Protein AF-X1TEK5-F1 (afdb_monomer_lite)

Foldseek 3Di:
DAFDDDALQWTWDQDPVVCWIFTAHPVGDTQDIGNDPVVVNVVSVVVNVCPPDPFFWKWWDDPLDIFTWTFGDADPVQCWTWTDGPVDDPPPIDIGNPVPTDMGGPGPVNVVVVVVSVVVVVVVVVVVVVVVVVVVVVVPDPDCVVVVHDDDD

Structure (mmCIF, N/CA/C/O backbone):
data_AF-X1TEK5-F1
#
_entry.id   AF-X1TEK5-F1
#
loop_
_atom_site.group_PDB
_atom_site.id
_atom_site.type_symbol
_atom_site.label_atom_id
_atom_site.label_alt_id
_atom_site.label_comp_id
_atom_site.label_asym_id
_atom_site.label_entity_id
_atom_site.label_seq_id
_atom_site.pdbx_PDB_ins_code
_atom_site.Cartn_x
_atom_site.Cartn_y
_atom_site.Cartn_z
_atom_site.occupancy
_atom_site.B_iso_or_equiv
_atom_site.auth_seq_id
_atom_site.auth_comp_id
_atom_site.auth_asym_id
_atom_site.auth_atom_id
_atom_site.pdbx_PDB_model_num
ATOM 1 N N . MET A 1 1 ? 23.600 -0.943 2.834 1.00 82.69 1 MET A N 1
ATOM 2 C CA . MET A 1 1 ? 23.042 -1.660 1.672 1.00 82.69 1 MET A CA 1
ATOM 3 C C . MET A 1 1 ? 24.157 -1.816 0.662 1.00 82.69 1 MET A C 1
ATOM 5 O O . MET A 1 1 ? 24.941 -0.884 0.519 1.00 82.69 1 MET A O 1
ATOM 9 N N . ILE A 1 2 ? 24.267 -2.983 0.036 1.00 89.50 2 ILE A N 1
ATOM 10 C CA . ILE A 1 2 ? 25.326 -3.291 -0.933 1.00 89.50 2 ILE A CA 1
ATOM 11 C C . ILE A 1 2 ? 24.677 -3.434 -2.305 1.00 89.50 2 ILE A C 1
ATOM 13 O O . ILE A 1 2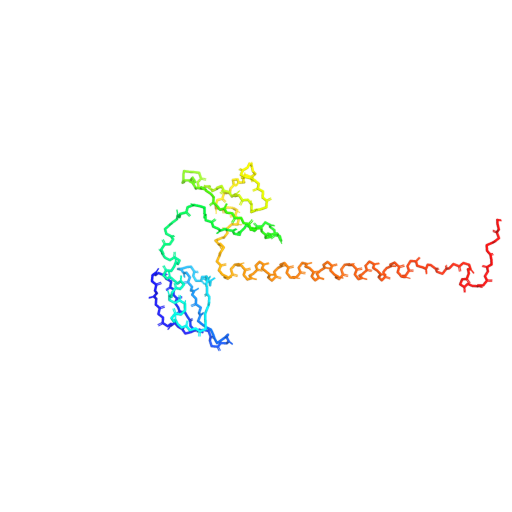 ? 23.753 -4.227 -2.452 1.00 89.50 2 ILE A O 1
ATOM 17 N N . GLN A 1 3 ? 25.142 -2.683 -3.302 1.00 91.75 3 GLN A N 1
ATOM 18 C CA . GLN A 1 3 ? 24.660 -2.848 -4.671 1.00 91.75 3 GLN A CA 1
ATOM 19 C C . GLN A 1 3 ? 25.221 -4.136 -5.272 1.00 91.75 3 GLN A C 1
ATOM 21 O O . GLN A 1 3 ? 26.431 -4.345 -5.296 1.00 91.75 3 GLN A O 1
ATOM 26 N N . VAL A 1 4 ? 24.321 -4.991 -5.752 1.00 89.81 4 VAL A N 1
ATOM 27 C CA . VAL A 1 4 ? 24.643 -6.312 -6.306 1.00 89.81 4 VAL A CA 1
ATOM 28 C C . VAL A 1 4 ? 24.668 -6.263 -7.832 1.00 89.81 4 VAL A C 1
ATOM 30 O O . VAL A 1 4 ? 25.519 -6.888 -8.458 1.00 89.81 4 VAL A O 1
ATOM 33 N N . GLY A 1 5 ? 23.770 -5.490 -8.445 1.00 90.19 5 GLY A N 1
ATOM 34 C CA . GLY A 1 5 ? 23.703 -5.372 -9.898 1.00 90.19 5 GLY A CA 1
ATOM 35 C C . GLY A 1 5 ? 22.584 -4.458 -10.380 1.00 90.19 5 GLY A C 1
ATOM 36 O O . GLY A 1 5 ? 21.877 -3.840 -9.585 1.00 90.19 5 GLY A O 1
ATOM 37 N N . ILE A 1 6 ? 22.439 -4.369 -11.701 1.00 88.12 6 ILE A N 1
ATOM 38 C CA . ILE A 1 6 ? 21.358 -3.640 -12.372 1.00 88.12 6 ILE A CA 1
ATOM 39 C C . ILE A 1 6 ? 20.730 -4.580 -13.395 1.00 88.12 6 ILE A C 1
ATOM 41 O O . ILE A 1 6 ? 21.433 -5.136 -14.240 1.00 88.12 6 ILE A O 1
ATOM 45 N N . VAL A 1 7 ? 19.408 -4.731 -13.350 1.00 85.44 7 VAL A N 1
ATOM 46 C CA . VAL A 1 7 ? 18.653 -5.581 -14.276 1.00 85.44 7 VAL A CA 1
ATOM 47 C C . VAL A 1 7 ? 17.466 -4.803 -14.818 1.00 85.44 7 VAL A C 1
ATOM 49 O O . VAL A 1 7 ? 16.603 -4.353 -14.072 1.00 85.44 7 VAL A O 1
ATOM 52 N N . LYS A 1 8 ? 17.421 -4.641 -16.147 1.00 81.50 8 LYS A N 1
ATOM 53 C CA . LYS A 1 8 ? 16.304 -4.004 -16.872 1.00 81.50 8 LYS A CA 1
ATOM 54 C C . LYS A 1 8 ? 15.919 -2.605 -16.352 1.00 81.50 8 LYS A C 1
ATOM 56 O O . LYS A 1 8 ? 14.753 -2.238 -16.399 1.00 81.50 8 LYS A O 1
ATOM 61 N N . GLY A 1 9 ? 16.901 -1.827 -15.896 1.00 80.12 9 GLY A N 1
ATOM 62 C CA . GLY A 1 9 ? 16.690 -0.472 -15.372 1.00 80.12 9 GLY A CA 1
ATOM 63 C C . GLY A 1 9 ? 16.361 -0.402 -13.879 1.00 80.12 9 GLY A C 1
ATOM 64 O O . GLY A 1 9 ? 16.259 0.700 -13.356 1.00 80.12 9 GLY A O 1
ATOM 65 N N . TYR A 1 10 ? 16.256 -1.546 -13.196 1.00 86.75 10 TYR A N 1
ATOM 66 C CA . TYR A 1 10 ? 16.121 -1.622 -11.743 1.00 86.75 10 TYR A CA 1
ATOM 67 C C . TYR A 1 10 ? 17.463 -1.939 -11.082 1.00 86.75 10 TYR A C 1
ATOM 69 O O . TYR A 1 10 ? 18.247 -2.742 -11.602 1.00 86.75 10 TYR A O 1
ATOM 77 N N . THR A 1 11 ? 17.709 -1.348 -9.916 1.00 91.50 11 THR A N 1
ATOM 78 C CA . THR A 1 11 ? 18.906 -1.600 -9.108 1.00 91.50 11 THR A CA 1
ATOM 79 C C . THR A 1 11 ? 18.618 -2.701 -8.096 1.00 91.50 11 THR A C 1
ATOM 81 O O . THR A 1 11 ? 17.628 -2.643 -7.374 1.00 91.50 11 THR A O 1
ATOM 84 N N . ILE A 1 12 ? 19.480 -3.716 -8.027 1.00 91.88 12 ILE A N 1
ATOM 85 C CA . ILE A 1 12 ? 19.386 -4.779 -7.023 1.00 91.88 12 ILE A CA 1
ATOM 86 C C . ILE A 1 12 ? 20.350 -4.458 -5.892 1.00 91.88 12 ILE A C 1
ATOM 88 O O . ILE A 1 12 ? 21.565 -4.367 -6.097 1.00 91.88 12 ILE A O 1
ATOM 92 N N . LEU A 1 13 ? 19.806 -4.331 -4.690 1.00 93.56 13 LEU A N 1
ATOM 93 C CA . LEU A 1 13 ? 20.551 -4.118 -3.461 1.00 93.56 13 LEU A CA 1
ATOM 94 C C . LEU A 1 13 ? 20.418 -5.334 -2.548 1.00 93.56 13 LEU A C 1
ATOM 96 O O . LEU A 1 13 ? 19.388 -5.995 -2.517 1.00 93.56 13 LEU A O 1
ATOM 100 N N . TYR A 1 14 ? 21.442 -5.607 -1.753 1.00 93.12 14 TYR A N 1
ATOM 101 C CA . TYR A 1 14 ? 21.355 -6.504 -0.612 1.00 93.12 14 TYR A CA 1
ATOM 102 C C . TYR A 1 14 ? 21.292 -5.677 0.675 1.00 93.12 14 TYR A C 1
ATOM 104 O O . TYR A 1 14 ? 22.179 -4.859 0.963 1.00 93.12 14 TYR A O 1
ATOM 112 N N . ASP A 1 15 ? 20.224 -5.872 1.448 1.00 91.50 15 ASP A N 1
ATOM 113 C CA . ASP A 1 15 ? 20.066 -5.283 2.772 1.00 91.50 15 ASP A CA 1
ATOM 114 C C . ASP A 1 15 ? 20.533 -6.278 3.837 1.00 91.50 15 ASP A C 1
ATOM 116 O O . ASP A 1 15 ? 19.838 -7.234 4.181 1.00 91.50 15 ASP A O 1
ATOM 120 N N . GLU A 1 16 ? 21.715 -6.023 4.398 1.00 89.62 16 GLU A N 1
ATOM 121 C CA . GLU A 1 16 ? 22.319 -6.849 5.445 1.00 89.62 16 GLU A CA 1
ATOM 122 C C . GLU A 1 16 ? 21.492 -6.895 6.738 1.00 89.62 16 GLU A C 1
ATOM 124 O O . GLU A 1 16 ? 21.539 -7.893 7.458 1.00 89.62 16 GLU A O 1
ATOM 129 N N . LYS A 1 17 ? 20.720 -5.841 7.042 1.00 89.94 17 LYS A N 1
ATOM 130 C CA . LYS A 1 17 ? 19.891 -5.788 8.255 1.00 89.94 17 LYS A CA 1
ATOM 131 C C . LYS A 1 17 ? 18.663 -6.672 8.103 1.00 89.94 17 LYS A C 1
ATOM 133 O O . LYS A 1 17 ? 18.319 -7.409 9.025 1.00 89.94 17 LYS A O 1
ATOM 138 N N . ARG A 1 18 ? 18.009 -6.597 6.941 1.00 86.12 18 ARG A N 1
ATOM 139 C CA . ARG A 1 18 ? 16.820 -7.399 6.620 1.00 86.12 18 ARG A CA 1
ATOM 140 C C . ARG A 1 18 ? 17.164 -8.809 6.133 1.00 86.12 18 ARG A C 1
ATOM 142 O O . ARG A 1 18 ? 16.290 -9.666 6.163 1.00 86.12 18 ARG A O 1
ATOM 149 N N . LYS A 1 19 ? 18.419 -9.054 5.730 1.00 89.81 19 LYS A N 1
ATOM 150 C CA . LYS A 1 19 ? 18.903 -10.292 5.090 1.00 89.81 19 LYS A CA 1
ATOM 151 C C . LYS A 1 19 ? 18.094 -10.657 3.842 1.00 89.81 19 LYS A C 1
ATOM 153 O O . LYS A 1 19 ? 17.730 -11.813 3.644 1.00 89.81 19 LYS A O 1
ATOM 158 N N . LEU A 1 20 ? 17.783 -9.654 3.026 1.00 92.81 20 LEU A N 1
ATOM 159 C CA . LEU A 1 20 ? 16.973 -9.789 1.816 1.00 92.81 20 LEU A CA 1
ATOM 160 C C . LEU A 1 20 ? 17.587 -8.971 0.679 1.00 92.81 20 LEU A C 1
ATOM 162 O O . LEU A 1 20 ? 18.271 -7.971 0.906 1.00 92.81 20 LEU A O 1
ATOM 166 N N . PHE A 1 21 ? 17.296 -9.391 -0.546 1.00 93.06 21 PHE A N 1
ATOM 167 C CA . PHE A 1 21 ? 17.550 -8.611 -1.747 1.00 93.06 21 PHE A CA 1
ATOM 168 C C . PHE A 1 21 ? 16.372 -7.664 -1.988 1.00 93.06 21 PHE A C 1
ATOM 170 O O . PHE A 1 21 ? 15.213 -8.060 -1.860 1.00 93.06 21 PHE A O 1
ATOM 177 N N . ILE A 1 22 ? 16.675 -6.420 -2.331 1.00 92.31 22 ILE A N 1
ATOM 178 C CA . ILE A 1 22 ? 15.738 -5.333 -2.599 1.00 92.31 22 ILE A CA 1
ATOM 179 C C . ILE A 1 22 ? 15.903 -4.921 -4.059 1.00 92.31 22 ILE A C 1
ATOM 181 O O . ILE A 1 22 ? 17.020 -4.851 -4.570 1.00 92.31 22 ILE A O 1
ATOM 185 N N . LEU A 1 23 ? 14.783 -4.664 -4.722 1.00 91.38 23 LEU A N 1
ATOM 186 C CA . LEU A 1 23 ? 14.722 -4.089 -6.053 1.00 91.38 23 LEU A CA 1
ATOM 187 C C . LEU A 1 23 ? 14.300 -2.628 -5.935 1.00 91.38 23 LEU A C 1
ATOM 189 O O . LEU A 1 23 ? 13.211 -2.357 -5.427 1.00 91.38 23 LEU A O 1
ATOM 193 N N . GLU A 1 24 ? 15.134 -1.721 -6.426 1.00 91.25 24 GLU A N 1
ATOM 194 C CA . GLU A 1 24 ? 14.842 -0.292 -6.504 1.00 91.25 24 GLU A CA 1
ATOM 195 C C . GLU A 1 24 ? 14.589 0.144 -7.947 1.00 91.25 24 GLU A C 1
ATOM 197 O O . GLU A 1 24 ? 15.238 -0.339 -8.881 1.00 91.25 24 GLU A O 1
ATOM 202 N N . ASP A 1 25 ? 13.634 1.052 -8.130 1.00 86.12 25 ASP A N 1
ATOM 203 C CA . ASP A 1 25 ? 13.438 1.759 -9.395 1.00 86.12 25 ASP A CA 1
ATOM 204 C C . ASP A 1 25 ? 14.505 2.853 -9.619 1.00 86.12 25 ASP A C 1
ATOM 206 O O . ASP A 1 25 ? 15.435 3.030 -8.830 1.00 86.12 25 ASP A O 1
ATOM 210 N N . ALA A 1 26 ? 14.392 3.583 -10.731 1.00 82.50 26 ALA A N 1
ATOM 211 C CA . ALA A 1 26 ? 15.323 4.661 -11.070 1.00 82.50 26 ALA A CA 1
ATOM 212 C C . ALA A 1 26 ? 15.264 5.856 -10.098 1.00 82.50 26 ALA A C 1
ATOM 214 O O . ALA A 1 26 ? 16.212 6.640 -10.047 1.00 82.50 26 ALA A O 1
ATOM 215 N N . ASP A 1 27 ? 14.177 5.980 -9.335 1.00 82.12 27 ASP A N 1
ATOM 216 C CA . ASP A 1 27 ? 13.954 7.041 -8.354 1.00 82.12 27 ASP A CA 1
ATOM 217 C C . ASP A 1 27 ? 14.413 6.623 -6.940 1.00 82.12 27 ASP A C 1
ATOM 219 O O . ASP A 1 27 ? 14.327 7.415 -6.000 1.00 82.12 27 ASP A O 1
ATOM 223 N N . GLY A 1 28 ? 14.935 5.398 -6.783 1.00 83.88 28 GLY A N 1
ATOM 224 C CA . GLY A 1 28 ? 15.423 4.854 -5.515 1.00 83.88 28 GLY A CA 1
ATOM 225 C C . GLY A 1 28 ? 14.322 4.300 -4.606 1.00 83.88 28 GLY A C 1
ATOM 226 O O . GLY A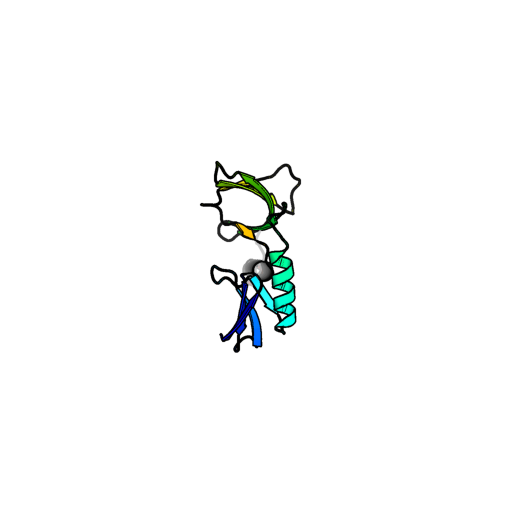 1 28 ? 14.537 4.167 -3.402 1.00 83.88 28 GLY A O 1
ATOM 227 N N . ASN A 1 29 ? 13.135 3.992 -5.139 1.00 84.81 29 ASN A N 1
ATOM 228 C CA . ASN A 1 29 ? 12.049 3.404 -4.354 1.00 84.81 29 ASN A CA 1
ATOM 229 C C . ASN A 1 29 ? 12.099 1.874 -4.397 1.00 84.81 29 ASN A C 1
ATOM 231 O O . ASN A 1 29 ? 12.190 1.280 -5.472 1.00 84.81 29 ASN A O 1
ATOM 235 N N . GLU A 1 30 ? 11.940 1.223 -3.239 1.00 87.81 30 GLU A N 1
ATOM 236 C CA . GLU A 1 30 ? 11.753 -0.231 -3.162 1.00 87.81 30 GLU A CA 1
ATOM 237 C C . GLU A 1 30 ? 10.445 -0.629 -3.868 1.00 87.81 30 GLU A C 1
ATOM 239 O O . GLU A 1 30 ? 9.347 -0.283 -3.430 1.00 87.81 30 GLU A O 1
ATOM 244 N N . VAL A 1 31 ? 10.556 -1.407 -4.946 1.00 87.00 31 VAL A N 1
ATOM 245 C CA . VAL A 1 31 ? 9.405 -1.945 -5.689 1.00 87.00 31 VAL A CA 1
ATOM 246 C C . VAL A 1 31 ? 9.122 -3.403 -5.329 1.00 87.00 31 VAL A C 1
ATOM 248 O O . VAL A 1 31 ? 7.968 -3.841 -5.323 1.00 87.00 31 VAL A O 1
ATOM 251 N N . ALA A 1 32 ? 10.160 -4.169 -4.996 1.00 88.38 32 ALA A N 1
ATOM 252 C CA . ALA A 1 32 ? 10.046 -5.574 -4.627 1.00 88.38 32 ALA A CA 1
ATOM 253 C C . ALA A 1 32 ? 11.222 -6.022 -3.753 1.00 88.38 32 ALA A C 1
ATOM 255 O O . ALA A 1 32 ? 12.277 -5.397 -3.737 1.00 88.38 32 ALA A O 1
ATOM 256 N N . SER A 1 33 ? 11.065 -7.156 -3.071 1.00 91.75 33 SER A N 1
ATOM 257 C CA . SER A 1 33 ? 12.156 -7.800 -2.331 1.00 91.75 33 SER A CA 1
ATOM 258 C C . SER A 1 33 ? 12.061 -9.326 -2.380 1.00 91.75 33 SER A C 1
ATOM 260 O O . SER A 1 33 ? 10.999 -9.882 -2.664 1.00 91.75 33 SER A O 1
ATOM 262 N N . GLY A 1 34 ? 13.173 -10.024 -2.153 1.00 91.00 34 GLY A N 1
ATOM 263 C CA . GLY A 1 34 ? 13.270 -11.485 -2.243 1.00 91.00 34 GLY A CA 1
ATOM 264 C C . GLY A 1 34 ? 14.393 -12.056 -1.382 1.00 91.00 34 GLY A C 1
ATOM 265 O O . GLY A 1 34 ? 15.266 -11.325 -0.913 1.00 91.00 34 GLY A O 1
ATOM 266 N N . ALA A 1 35 ? 14.363 -13.368 -1.153 1.00 90.75 35 ALA A N 1
ATOM 267 C CA . ALA A 1 35 ? 15.373 -14.050 -0.345 1.00 90.75 35 ALA A CA 1
ATOM 268 C C . ALA A 1 35 ? 16.671 -14.286 -1.129 1.00 90.75 35 ALA A C 1
ATOM 270 O O . ALA A 1 35 ? 17.748 -14.379 -0.542 1.00 90.75 35 ALA A O 1
ATOM 271 N N . THR A 1 36 ? 16.575 -14.359 -2.458 1.00 90.88 36 THR A N 1
ATOM 272 C CA . THR A 1 36 ? 17.711 -14.608 -3.350 1.00 90.88 36 THR A CA 1
ATOM 273 C C . THR A 1 36 ? 17.791 -13.574 -4.469 1.00 90.88 36 THR A C 1
ATOM 275 O O . THR A 1 36 ? 16.786 -12.978 -4.860 1.00 90.88 36 THR A O 1
ATOM 278 N N . GLN A 1 37 ? 18.992 -13.390 -5.024 1.00 90.06 37 GLN A N 1
ATOM 279 C CA . GLN A 1 37 ? 19.206 -12.532 -6.190 1.00 90.06 37 GLN A CA 1
ATOM 280 C C . GLN A 1 37 ? 18.331 -12.975 -7.375 1.00 90.06 37 GLN A C 1
ATOM 282 O O . GLN A 1 37 ? 17.616 -12.155 -7.940 1.00 90.06 37 GLN A O 1
ATOM 287 N N . ASN A 1 38 ? 18.301 -14.277 -7.684 1.00 91.75 38 ASN A N 1
ATOM 288 C CA . ASN A 1 38 ? 17.536 -14.829 -8.811 1.00 91.75 38 ASN A CA 1
ATOM 289 C C . ASN A 1 38 ? 16.029 -14.533 -8.718 1.00 91.75 38 ASN A C 1
ATOM 291 O O . ASN A 1 38 ? 15.383 -14.253 -9.727 1.00 91.75 38 ASN A O 1
ATOM 295 N N . GLU A 1 39 ? 15.451 -14.585 -7.513 1.00 89.06 39 GLU A N 1
ATOM 296 C CA . GLU A 1 39 ? 14.045 -14.219 -7.299 1.00 89.06 39 GLU A CA 1
ATOM 297 C C . GLU A 1 39 ? 13.783 -12.757 -7.659 1.00 89.06 39 GLU A C 1
ATOM 299 O O . GLU A 1 39 ? 12.777 -12.441 -8.297 1.00 89.06 39 GLU A O 1
ATOM 304 N N . VAL A 1 40 ? 14.685 -11.868 -7.250 1.00 90.19 40 VAL A N 1
ATOM 305 C CA . VAL A 1 40 ? 14.565 -10.431 -7.489 1.00 90.19 40 VAL A CA 1
ATOM 306 C C . VAL A 1 40 ? 14.795 -10.088 -8.964 1.00 90.19 40 VAL A C 1
ATOM 308 O O . VAL A 1 40 ? 14.049 -9.286 -9.526 1.00 90.19 40 VAL A O 1
ATOM 311 N N . GLU A 1 41 ? 15.731 -10.762 -9.630 1.00 88.81 41 GLU A N 1
ATOM 312 C CA . GLU A 1 41 ? 15.942 -10.643 -11.077 1.00 88.81 41 GLU A CA 1
ATOM 313 C C . GLU A 1 41 ? 14.701 -11.071 -11.872 1.00 88.81 41 GLU A C 1
ATOM 315 O O . GLU A 1 41 ? 14.234 -10.336 -12.744 1.00 88.81 41 GLU A O 1
ATOM 320 N N . ALA A 1 42 ? 14.088 -12.206 -11.521 1.00 87.88 42 ALA A N 1
ATOM 321 C CA . ALA A 1 42 ? 12.855 -12.665 -12.159 1.00 87.88 42 ALA A CA 1
ATOM 322 C C . ALA A 1 42 ? 11.683 -11.684 -11.955 1.00 87.88 42 ALA A C 1
ATOM 324 O O . ALA A 1 42 ? 10.833 -11.533 -12.840 1.00 87.88 42 ALA A O 1
ATOM 325 N N . LYS A 1 43 ? 11.622 -10.997 -10.804 1.00 87.00 43 LYS A N 1
ATOM 326 C CA . LYS A 1 43 ? 10.643 -9.925 -10.552 1.00 87.00 43 LYS A CA 1
ATOM 327 C C . LYS A 1 43 ? 10.919 -8.699 -11.430 1.00 87.00 43 LYS A C 1
ATOM 329 O O . LYS A 1 43 ? 9.985 -8.201 -12.057 1.00 87.00 43 LYS A O 1
ATOM 334 N N . ALA A 1 44 ? 12.178 -8.278 -11.564 1.00 84.38 44 ALA A N 1
ATOM 335 C CA . ALA A 1 44 ? 12.580 -7.185 -12.456 1.00 84.38 44 ALA A CA 1
ATOM 336 C C . ALA A 1 44 ? 12.235 -7.476 -13.931 1.00 84.38 44 ALA A C 1
ATOM 338 O O . ALA A 1 44 ? 11.747 -6.608 -14.661 1.00 84.38 44 ALA A O 1
ATOM 339 N N . GLU A 1 45 ? 12.414 -8.721 -14.382 1.00 83.81 45 GLU A N 1
ATOM 340 C CA . GLU A 1 45 ? 12.021 -9.131 -15.733 1.00 83.81 45 GLU A CA 1
ATOM 341 C C . GLU A 1 45 ? 10.509 -9.072 -15.971 1.00 83.81 45 GLU A C 1
ATOM 343 O O . GLU A 1 45 ? 10.075 -8.727 -17.071 1.00 83.81 45 GLU A O 1
ATOM 348 N N . LYS A 1 46 ? 9.691 -9.412 -14.969 1.00 81.12 46 LYS A N 1
ATOM 349 C CA . LYS A 1 46 ? 8.227 -9.311 -15.076 1.00 81.12 46 LYS A CA 1
ATOM 350 C C . LYS A 1 46 ? 7.768 -7.857 -15.126 1.00 81.12 46 LYS A C 1
ATOM 352 O O . LYS A 1 46 ? 6.944 -7.532 -15.978 1.00 81.12 46 LYS A O 1
ATOM 357 N N . LEU A 1 47 ? 8.332 -7.006 -14.267 1.00 76.19 47 LEU A N 1
ATOM 358 C CA . LEU A 1 47 ? 8.023 -5.575 -14.217 1.00 76.19 47 LEU A CA 1
ATOM 359 C C . LEU A 1 47 ? 8.414 -4.875 -15.525 1.00 76.19 47 LEU A C 1
ATOM 361 O O . LEU A 1 47 ? 7.593 -4.210 -16.145 1.00 76.19 47 LEU A O 1
ATOM 365 N N . SER A 1 48 ? 9.623 -5.124 -16.037 1.00 69.06 48 SER A N 1
ATOM 366 C CA . SER A 1 48 ? 10.084 -4.519 -17.299 1.00 69.06 48 SER A CA 1
ATOM 367 C C . SER A 1 48 ? 9.304 -4.960 -18.547 1.00 69.06 48 SER A C 1
ATOM 369 O O . SER A 1 48 ? 9.292 -4.241 -19.545 1.00 69.06 48 SER A O 1
ATOM 371 N N . LYS A 1 49 ? 8.644 -6.128 -18.521 1.00 57.25 49 LYS A N 1
ATOM 372 C CA . LYS A 1 49 ? 7.776 -6.601 -19.617 1.00 57.25 49 LYS A CA 1
ATOM 373 C C . LYS A 1 49 ? 6.390 -5.945 -19.613 1.00 57.25 49 LYS A C 1
ATOM 375 O O . LYS A 1 49 ? 5.708 -6.000 -20.637 1.00 57.25 49 LYS A O 1
ATOM 380 N N . GLN A 1 50 ? 5.972 -5.309 -18.517 1.00 57.28 50 GLN A N 1
ATOM 381 C CA . GLN A 1 50 ? 4.756 -4.497 -18.471 1.00 57.28 50 GLN A CA 1
ATOM 382 C C . GLN A 1 50 ? 5.035 -3.108 -19.06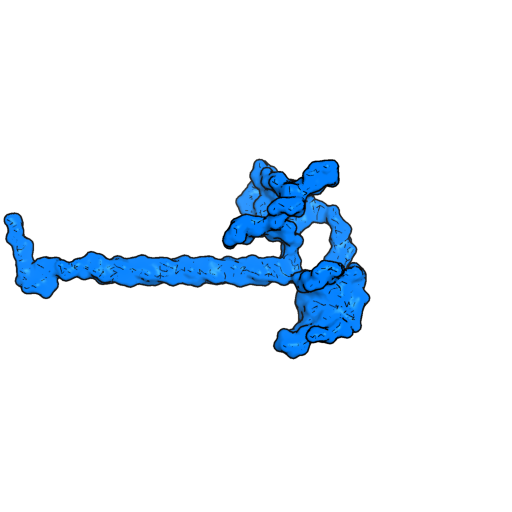8 1.00 57.28 50 GLN A C 1
ATOM 384 O O . GLN A 1 50 ? 5.043 -2.096 -18.378 1.00 57.28 50 GLN A O 1
ATOM 389 N N . ALA A 1 51 ? 5.234 -3.038 -20.389 1.00 54.91 51 ALA A N 1
ATOM 390 C CA . ALA A 1 51 ? 4.965 -1.791 -21.108 1.00 54.91 51 ALA A CA 1
ATOM 391 C C . ALA A 1 51 ? 3.536 -1.356 -20.750 1.00 54.91 51 ALA A C 1
ATOM 393 O O . ALA A 1 51 ? 2.678 -2.232 -20.765 1.00 54.91 51 ALA A O 1
ATOM 394 N N . PHE A 1 52 ? 3.318 -0.081 -20.388 1.00 60.50 52 PHE A N 1
ATOM 395 C CA . PHE A 1 52 ? 2.074 0.536 -19.876 1.00 60.50 52 PHE A CA 1
ATOM 396 C C . PHE A 1 52 ? 0.763 -0.045 -20.451 1.00 60.50 52 PHE A C 1
ATOM 398 O O . PHE A 1 52 ? 0.072 0.581 -21.255 1.00 60.50 52 PHE A O 1
ATOM 405 N N . ASN A 1 53 ? 0.402 -1.251 -20.026 1.00 66.44 53 ASN A N 1
ATOM 406 C CA . ASN A 1 53 ? -0.757 -1.974 -20.506 1.00 66.44 53 ASN A CA 1
ATOM 407 C C . ASN A 1 53 ? -1.854 -1.700 -19.496 1.00 66.44 53 ASN A C 1
ATOM 409 O O . ASN A 1 53 ? -1.836 -2.214 -18.379 1.00 66.44 53 ASN A O 1
ATOM 413 N N . PHE A 1 54 ? -2.797 -0.848 -19.884 1.00 73.94 54 PHE A N 1
ATOM 414 C CA . PHE A 1 54 ? -3.987 -0.636 -19.082 1.00 73.94 54 PHE A CA 1
ATOM 415 C C . PHE A 1 54 ? -4.806 -1.938 -18.999 1.00 73.94 54 PHE A C 1
ATOM 417 O O . PHE A 1 54 ? -4.885 -2.677 -19.983 1.00 73.94 54 PHE A O 1
ATOM 424 N N . PRO A 1 55 ? -5.473 -2.206 -17.867 1.00 83.31 55 PRO A N 1
ATOM 425 C CA . PRO A 1 55 ? -5.468 -1.404 -16.647 1.00 83.31 55 PRO A CA 1
ATOM 426 C C . PRO A 1 55 ? -4.202 -1.619 -15.795 1.00 83.31 55 PRO A C 1
ATOM 428 O O . PRO A 1 55 ? -3.798 -2.756 -15.573 1.00 83.31 55 PRO A O 1
ATOM 431 N N . ILE A 1 56 ? -3.631 -0.534 -15.260 1.00 85.31 56 ILE A N 1
ATOM 432 C CA . ILE A 1 56 ? -2.481 -0.569 -14.342 1.00 85.31 56 ILE A CA 1
ATOM 433 C C . ILE A 1 56 ? -3.015 -0.686 -12.908 1.00 85.31 56 ILE A C 1
ATOM 435 O O . ILE A 1 56 ? -3.707 0.234 -12.460 1.00 85.31 56 ILE A O 1
ATOM 439 N N . PRO A 1 57 ? -2.735 -1.777 -12.174 1.00 87.56 57 PRO A N 1
ATOM 440 C CA . PRO A 1 57 ? -3.074 -1.883 -10.759 1.00 87.56 57 PRO A CA 1
ATOM 441 C C . PRO A 1 57 ? -2.416 -0.757 -9.962 1.00 87.56 57 PRO A C 1
ATOM 443 O O . PRO A 1 57 ? -1.218 -0.513 -10.095 1.00 87.56 57 PRO A O 1
ATOM 446 N N . ALA A 1 58 ? -3.193 -0.059 -9.142 1.00 89.31 58 ALA A N 1
ATOM 447 C CA . ALA A 1 58 ? -2.719 1.122 -8.442 1.00 89.31 58 ALA A CA 1
ATOM 448 C C . ALA A 1 58 ? -3.344 1.264 -7.055 1.00 89.31 58 ALA A C 1
ATOM 450 O O . ALA A 1 58 ? -4.454 0.810 -6.775 1.00 89.31 58 ALA A O 1
ATOM 451 N N . LEU A 1 59 ? -2.607 1.944 -6.192 1.00 90.00 59 LEU A N 1
ATOM 452 C CA . LEU A 1 59 ? -3.000 2.336 -4.860 1.00 90.00 59 LEU A CA 1
ATOM 453 C C . LEU A 1 59 ? -3.178 3.851 -4.828 1.00 90.00 59 LEU A C 1
ATOM 455 O O . LEU A 1 59 ? -2.237 4.605 -5.082 1.00 90.00 59 LEU A O 1
ATOM 459 N N . LYS A 1 60 ? -4.390 4.300 -4.516 1.00 89.56 60 LYS A N 1
ATOM 460 C CA . LYS A 1 60 ? -4.689 5.717 -4.347 1.00 89.56 60 LYS A CA 1
ATOM 461 C C . LYS A 1 60 ? -4.567 6.098 -2.877 1.00 89.56 60 LYS A C 1
ATOM 463 O O . LYS A 1 60 ? -5.127 5.418 -2.020 1.00 89.56 60 LYS A O 1
ATOM 468 N N . VAL A 1 61 ? -3.878 7.202 -2.610 1.00 89.88 61 VAL A N 1
ATOM 469 C CA . VAL A 1 61 ? -3.713 7.785 -1.277 1.00 89.88 61 VAL A CA 1
ATOM 470 C C . VAL A 1 61 ? -4.513 9.082 -1.203 1.00 89.88 61 VAL A C 1
ATOM 472 O O . VAL A 1 61 ? -4.439 9.934 -2.090 1.00 89.88 61 VAL A O 1
ATOM 475 N N . THR A 1 62 ? -5.337 9.242 -0.175 1.00 86.62 62 THR A N 1
ATOM 476 C CA . THR A 1 62 ? -6.129 10.455 0.064 1.00 86.62 62 THR A CA 1
ATOM 477 C C . THR A 1 62 ? -6.171 10.733 1.563 1.00 86.62 62 THR A C 1
ATOM 479 O O . THR A 1 62 ? -6.931 10.115 2.297 1.00 86.62 62 THR A O 1
ATOM 482 N N . GLY A 1 63 ? -5.330 11.655 2.039 1.00 85.81 63 GLY A N 1
ATOM 483 C CA . GLY A 1 63 ? -5.174 11.884 3.478 1.00 85.81 63 GLY A CA 1
ATOM 484 C C . GLY A 1 63 ? -4.648 10.629 4.181 1.00 85.81 63 GLY A C 1
ATOM 485 O O . GLY A 1 63 ? -3.569 10.151 3.845 1.00 85.81 63 GLY A O 1
ATOM 486 N N . LEU A 1 64 ? -5.421 10.100 5.133 1.00 83.94 64 LEU A N 1
ATOM 487 C CA . LEU A 1 64 ? -5.124 8.847 5.844 1.00 83.94 64 LEU A CA 1
ATOM 488 C C . LEU A 1 64 ? -5.755 7.612 5.180 1.00 83.94 64 LEU A C 1
ATOM 490 O O . LEU A 1 64 ? -5.644 6.504 5.712 1.00 83.94 64 LEU A O 1
ATOM 494 N N . ASP A 1 65 ? -6.415 7.795 4.033 1.00 83.25 65 ASP A N 1
ATOM 495 C CA . ASP A 1 65 ? -7.051 6.721 3.285 1.00 83.25 65 ASP A CA 1
ATOM 496 C C . ASP A 1 65 ? -6.168 6.158 2.182 1.00 83.25 65 ASP A C 1
ATOM 498 O O . ASP A 1 65 ? -5.597 6.885 1.368 1.00 83.25 65 ASP A O 1
ATOM 502 N N . LEU A 1 66 ? -6.105 4.829 2.152 1.00 88.69 66 LEU A N 1
ATOM 503 C CA . LEU A 1 66 ? -5.474 4.031 1.112 1.00 88.69 66 LEU A CA 1
ATOM 504 C C . LEU A 1 66 ? -6.555 3.178 0.450 1.00 88.69 66 LEU A C 1
ATOM 506 O O . LEU A 1 66 ? -7.305 2.479 1.126 1.00 88.69 66 LEU A O 1
ATOM 510 N N . SER A 1 67 ? -6.670 3.260 -0.874 1.00 87.50 67 SER A N 1
ATOM 511 C CA . SER A 1 67 ? -7.684 2.529 -1.639 1.00 87.50 67 SER A CA 1
ATOM 512 C C . SER A 1 67 ? -7.067 1.815 -2.833 1.00 87.50 67 SER A C 1
ATOM 514 O O . SER A 1 67 ? -6.389 2.436 -3.657 1.00 87.50 67 SER A O 1
ATOM 516 N N . LYS A 1 68 ? -7.329 0.509 -2.945 1.00 89.62 68 LYS A N 1
ATOM 517 C CA . LYS A 1 68 ? -6.934 -0.302 -4.102 1.00 89.62 68 LYS A CA 1
ATOM 518 C C . LYS A 1 68 ? -7.849 -0.044 -5.298 1.00 89.62 68 LYS A C 1
ATOM 520 O O . LYS A 1 68 ? -9.053 0.190 -5.162 1.00 89.62 68 LYS A O 1
ATOM 525 N N . GLY A 1 69 ? -7.253 -0.069 -6.477 1.00 88.88 69 GLY A N 1
ATOM 526 C CA . GLY A 1 69 ? -7.962 0.098 -7.728 1.00 88.88 69 GLY A CA 1
ATOM 527 C C . GLY A 1 69 ? -7.028 -0.018 -8.916 1.00 88.88 69 GLY A C 1
ATOM 528 O O . GLY A 1 69 ? -5.983 -0.672 -8.873 1.00 88.88 69 GLY A O 1
ATOM 529 N N . ARG A 1 70 ? -7.432 0.603 -10.019 1.00 89.62 70 ARG A N 1
ATOM 530 C CA . ARG A 1 70 ? -6.760 0.478 -11.307 1.00 89.62 70 ARG A CA 1
ATOM 531 C C . ARG A 1 70 ? -6.816 1.781 -12.076 1.00 89.62 70 ARG A C 1
ATOM 533 O O . ARG A 1 70 ? -7.884 2.370 -12.231 1.00 89.62 70 ARG A O 1
ATOM 540 N N . VAL A 1 71 ? -5.688 2.194 -12.638 1.00 87.88 71 VAL A N 1
ATOM 541 C CA . VAL A 1 71 ? -5.671 3.224 -13.673 1.00 87.88 71 VAL A CA 1
ATOM 542 C C . VAL A 1 71 ? -6.078 2.572 -14.990 1.00 87.88 71 VAL A C 1
ATOM 544 O O . VAL A 1 71 ? -5.449 1.614 -15.425 1.00 87.88 71 VAL A O 1
ATOM 547 N N . THR A 1 72 ? -7.142 3.055 -15.623 1.00 87.69 72 THR A N 1
ATOM 548 C CA . THR A 1 72 ? -7.726 2.435 -16.827 1.00 87.69 72 THR A CA 1
ATOM 549 C C . THR A 1 72 ? -7.384 3.170 -18.116 1.00 87.69 72 THR A C 1
ATOM 551 O O . THR A 1 72 ? -7.476 2.586 -19.191 1.00 87.69 72 THR A O 1
ATOM 554 N N . SER A 1 73 ? -6.992 4.441 -18.031 1.00 84.94 73 SER A N 1
ATOM 555 C CA . SER A 1 73 ? -6.525 5.220 -19.179 1.00 84.94 73 SER A CA 1
ATOM 556 C C . SER A 1 73 ? -5.724 6.442 -18.739 1.00 84.94 73 SER A C 1
ATOM 558 O O . SER A 1 73 ? -5.838 6.905 -17.600 1.00 84.94 73 SER A O 1
ATOM 560 N N . PHE A 1 74 ? -4.944 6.985 -19.671 1.00 86.50 74 PHE A N 1
ATOM 561 C CA . PHE A 1 74 ? -4.142 8.191 -19.507 1.00 86.50 74 PHE A CA 1
ATOM 562 C C . PHE A 1 74 ? -4.418 9.164 -20.655 1.00 86.50 74 PHE A C 1
ATOM 564 O O . PHE A 1 74 ? -4.479 8.772 -21.817 1.00 86.50 74 PHE A O 1
ATOM 571 N N . ASN A 1 75 ? -4.565 10.440 -20.316 1.00 84.50 75 ASN A N 1
ATOM 572 C CA . ASN A 1 75 ? -4.627 11.547 -21.254 1.00 84.50 75 ASN A CA 1
ATOM 573 C C . ASN A 1 75 ? -3.353 12.390 -21.098 1.00 84.50 75 ASN A C 1
ATOM 575 O O . ASN A 1 75 ? -3.147 13.029 -20.058 1.00 84.50 75 ASN A O 1
ATOM 579 N N . ALA A 1 76 ? -2.525 12.381 -22.145 1.00 82.44 76 ALA A N 1
ATOM 580 C CA . ALA A 1 76 ? -1.255 13.094 -22.194 1.00 82.44 76 ALA A CA 1
ATOM 581 C C . ALA A 1 76 ? -1.427 14.619 -22.217 1.00 82.44 76 ALA A C 1
ATOM 583 O O . ALA A 1 76 ? -0.719 15.314 -21.485 1.00 82.44 76 ALA A O 1
ATOM 584 N N . ASP A 1 77 ? -2.403 15.127 -22.973 1.00 82.44 77 ASP A N 1
ATOM 585 C CA . ASP A 1 77 ? -2.645 16.565 -23.143 1.00 82.44 77 ASP A CA 1
ATOM 586 C C . ASP A 1 77 ? -3.011 17.229 -21.814 1.00 82.44 77 ASP A C 1
ATOM 588 O O . ASP A 1 77 ? -2.479 18.279 -21.451 1.00 82.44 77 ASP A O 1
ATOM 592 N N . THR A 1 78 ? -3.892 16.587 -21.039 1.00 84.44 78 THR A N 1
ATOM 593 C CA . THR A 1 78 ? -4.341 17.116 -19.744 1.00 84.44 78 THR A CA 1
ATOM 594 C C . THR A 1 78 ? -3.568 16.564 -18.549 1.00 84.44 78 THR A C 1
ATOM 596 O O . THR A 1 78 ? -3.938 16.860 -17.411 1.00 84.44 78 THR A O 1
ATOM 599 N N . LYS A 1 79 ? -2.520 15.756 -18.781 1.00 85.88 79 LYS A N 1
ATOM 600 C CA . LYS A 1 79 ? -1.709 15.081 -17.746 1.00 85.88 79 LYS A CA 1
ATOM 601 C C . LYS A 1 79 ? -2.567 14.433 -16.655 1.00 85.88 79 LYS A C 1
ATOM 603 O O . LYS A 1 79 ? -2.350 14.621 -15.454 1.00 85.88 79 LYS A O 1
ATOM 608 N N . SER A 1 80 ? -3.593 13.709 -17.083 1.00 88.12 80 SER A N 1
ATOM 609 C CA . SER A 1 80 ? -4.580 13.118 -16.184 1.00 88.12 80 SER A CA 1
ATOM 610 C C . SER A 1 80 ? -4.819 11.664 -16.514 1.00 88.12 80 SER A C 1
ATOM 612 O O . SER A 1 80 ? -4.796 11.294 -17.682 1.00 88.12 80 SER A O 1
ATOM 614 N N . ALA A 1 81 ? -5.140 10.871 -15.507 1.00 89.00 81 ALA A N 1
ATOM 615 C CA . ALA A 1 81 ? -5.503 9.477 -15.675 1.00 89.00 81 ALA A CA 1
ATOM 616 C C . ALA A 1 81 ? -6.894 9.207 -15.097 1.00 89.00 81 ALA A C 1
ATOM 618 O O . ALA A 1 81 ? -7.412 10.004 -14.319 1.00 89.00 81 ALA A O 1
ATOM 619 N N . TYR A 1 82 ? -7.517 8.102 -15.485 1.00 88.94 82 TYR A N 1
ATOM 620 C CA . TYR A 1 82 ? -8.792 7.675 -14.912 1.00 88.94 82 TYR A CA 1
ATOM 621 C C . TYR A 1 82 ? -8.573 6.479 -13.995 1.00 88.94 82 TYR A C 1
ATOM 623 O O . TYR A 1 82 ? -7.973 5.491 -14.409 1.00 88.94 82 TYR A O 1
ATOM 631 N N . PHE A 1 83 ? -9.063 6.575 -12.761 1.00 88.69 83 PHE A N 1
ATOM 632 C CA . PHE A 1 83 ? -8.935 5.547 -11.734 1.00 88.69 83 PHE A CA 1
ATOM 633 C C . PHE A 1 83 ? -10.285 4.901 -11.443 1.00 88.69 83 PHE A C 1
ATOM 635 O O . PHE A 1 83 ? -11.241 5.595 -11.092 1.00 88.69 83 PHE A O 1
ATOM 642 N N . ALA A 1 84 ? -10.349 3.580 -11.573 1.00 88.25 84 ALA A N 1
ATOM 643 C CA . ALA A 1 84 ? -11.454 2.752 -11.117 1.00 88.25 84 ALA A CA 1
ATOM 644 C C . ALA A 1 84 ? -11.103 2.143 -9.760 1.00 88.25 84 ALA A C 1
ATOM 646 O O . ALA A 1 84 ? -10.028 1.570 -9.609 1.00 88.25 84 ALA A O 1
ATOM 647 N N . TYR A 1 85 ? -12.010 2.233 -8.794 1.00 85.38 85 TYR A N 1
ATOM 648 C CA . TYR A 1 85 ? -11.869 1.518 -7.528 1.00 85.38 85 TYR A CA 1
ATOM 649 C C . TYR A 1 85 ? -12.257 0.046 -7.713 1.00 85.38 85 TYR A C 1
ATOM 651 O O . TYR A 1 85 ? -13.204 -0.244 -8.444 1.00 85.38 85 TYR A O 1
ATOM 659 N N . ASP A 1 86 ? -11.538 -0.874 -7.064 1.00 71.00 86 ASP A N 1
ATOM 660 C CA . ASP A 1 86 ? -11.768 -2.320 -7.229 1.00 71.00 86 ASP A CA 1
ATOM 661 C C . ASP A 1 86 ? -13.135 -2.779 -6.674 1.00 71.00 86 ASP A C 1
ATOM 663 O O . ASP A 1 86 ? -13.685 -3.785 -7.120 1.00 71.00 86 ASP A O 1
ATOM 667 N N . ASP A 1 87 ? -13.718 -2.028 -5.735 1.00 65.25 87 ASP A N 1
ATOM 668 C CA . ASP A 1 87 ? -15.009 -2.299 -5.093 1.00 65.25 87 ASP A CA 1
ATOM 669 C C . ASP A 1 87 ? -16.223 -1.758 -5.879 1.00 65.25 87 ASP A C 1
ATOM 671 O O . ASP A 1 87 ? -17.371 -1.974 -5.478 1.00 65.25 87 ASP A O 1
ATOM 675 N N . LYS A 1 88 ? -16.009 -1.060 -7.007 1.00 58.72 88 LYS A N 1
ATOM 676 C CA . LYS A 1 88 ? -17.079 -0.377 -7.754 1.00 58.72 88 LYS A CA 1
ATOM 677 C C . LYS A 1 88 ? -17.075 -0.711 -9.246 1.00 58.72 88 LYS A C 1
ATOM 679 O O . LYS A 1 88 ? -16.045 -0.872 -9.892 1.00 58.72 88 LYS A O 1
ATOM 684 N N . ARG A 1 89 ? -18.278 -0.782 -9.833 1.00 53.59 89 ARG A N 1
ATOM 685 C CA . ARG A 1 89 ? -18.463 -0.928 -11.290 1.00 53.59 89 ARG A CA 1
ATOM 686 C C . ARG A 1 89 ? -17.836 0.266 -12.021 1.00 53.59 89 ARG A C 1
ATOM 688 O O . ARG A 1 89 ? -17.836 1.378 -11.500 1.00 53.59 89 ARG A O 1
ATOM 695 N N . TYR A 1 90 ? -17.427 0.052 -13.275 1.00 51.34 90 TYR A N 1
ATOM 696 C CA . TYR A 1 90 ? -16.814 1.026 -14.202 1.00 51.34 90 TYR A CA 1
ATOM 697 C C . TYR A 1 90 ? -17.496 2.421 -14.278 1.00 51.34 90 TYR A C 1
ATOM 699 O O . TYR A 1 90 ? -16.932 3.342 -14.850 1.00 51.34 90 TYR A O 1
ATOM 707 N N . GLY A 1 91 ? -18.688 2.641 -13.722 1.00 54.72 91 GLY A N 1
ATOM 708 C CA . GLY A 1 91 ? -19.343 3.954 -13.689 1.00 54.72 91 GLY A CA 1
ATOM 709 C C . GLY A 1 91 ? -18.733 4.977 -12.717 1.00 54.72 91 GLY A C 1
ATOM 710 O O . GLY A 1 91 ? -18.975 6.166 -12.886 1.00 54.72 91 GLY A O 1
ATOM 711 N N . SER A 1 92 ? -17.933 4.566 -11.726 1.00 65.75 92 SER A N 1
ATOM 712 C CA . SER A 1 92 ? -17.381 5.473 -10.700 1.00 65.75 92 SER A CA 1
ATOM 713 C C . SER A 1 92 ? -15.905 5.818 -10.920 1.00 65.75 92 SER A C 1
ATOM 715 O O . SER A 1 92 ? -15.123 5.847 -9.966 1.00 65.75 92 SER A O 1
ATOM 717 N N . HIS A 1 93 ? -15.498 6.025 -12.174 1.00 76.25 93 HIS A N 1
ATOM 718 C CA . HIS A 1 93 ? -14.129 6.453 -12.447 1.00 76.25 93 HIS A CA 1
ATOM 719 C C . HIS A 1 93 ? -13.899 7.852 -11.895 1.00 76.25 93 HIS A C 1
ATOM 721 O O . HIS A 1 93 ? -14.666 8.777 -12.161 1.00 76.25 93 HIS A O 1
ATOM 727 N N . GLN A 1 94 ? -12.794 8.021 -11.182 1.00 84.06 94 GLN A N 1
ATOM 728 C CA . GLN A 1 94 ? -12.326 9.330 -10.773 1.00 84.06 94 GLN A CA 1
ATOM 729 C C . GLN A 1 94 ? -11.200 9.783 -11.695 1.00 84.06 94 GLN A C 1
ATOM 731 O O . GLN A 1 94 ? -10.250 9.043 -11.951 1.00 84.06 94 GLN A O 1
ATOM 736 N N . LYS A 1 95 ? -11.291 11.023 -12.179 1.00 88.56 95 LYS A N 1
ATOM 737 C CA . LYS A 1 95 ? -10.183 11.663 -12.884 1.00 88.56 95 LYS A CA 1
ATOM 738 C C . LYS A 1 95 ? -9.091 12.017 -11.872 1.00 88.56 95 LYS A C 1
ATOM 740 O O . LYS A 1 95 ? -9.330 12.834 -10.989 1.00 88.56 95 LYS A O 1
ATOM 745 N N . LEU A 1 96 ? -7.919 11.417 -12.035 1.00 87.12 96 LEU A N 1
ATOM 746 C CA . LEU A 1 96 ? -6.687 11.752 -11.334 1.00 87.12 96 LEU A CA 1
ATOM 747 C C . LEU A 1 96 ? -5.919 12.812 -12.120 1.00 87.12 96 LEU A C 1
ATOM 749 O O . LEU A 1 96 ? -5.641 12.648 -13.309 1.00 87.12 96 LEU A O 1
ATOM 753 N N . ARG A 1 97 ? -5.533 13.893 -11.460 1.00 87.50 97 ARG A N 1
ATOM 754 C CA . ARG A 1 97 ? -4.562 14.867 -11.948 1.00 87.50 97 ARG A CA 1
ATOM 755 C C . ARG A 1 97 ? -3.189 14.409 -11.474 1.00 87.50 97 ARG A C 1
ATOM 757 O O . ARG A 1 97 ? -2.860 14.598 -10.312 1.00 87.50 97 ARG A O 1
ATOM 764 N N . LEU A 1 98 ? -2.365 13.859 -12.364 1.00 82.19 98 LEU A N 1
ATOM 765 C CA . LEU A 1 98 ? -1.117 13.171 -11.986 1.00 82.19 98 LEU A CA 1
ATOM 766 C C . LEU A 1 98 ? -0.108 14.044 -11.221 1.00 82.19 98 LEU A C 1
ATOM 768 O O . LEU A 1 98 ? 0.760 13.526 -10.536 1.00 82.19 98 LEU A O 1
ATOM 772 N N . LYS A 1 99 ? -0.211 15.374 -11.334 1.00 81.88 99 LYS A N 1
ATOM 773 C CA . LYS A 1 99 ? 0.637 16.321 -10.594 1.00 81.88 99 LYS A CA 1
ATOM 774 C C . LYS A 1 99 ? 0.203 16.530 -9.134 1.00 81.88 99 LYS A C 1
ATOM 776 O O . LYS A 1 99 ? 0.998 17.013 -8.338 1.00 81.88 99 LYS A O 1
ATOM 781 N N . TYR A 1 100 ? -1.059 16.258 -8.813 1.00 82.81 100 TYR A N 1
ATOM 782 C CA . TYR A 1 100 ? -1.677 16.644 -7.540 1.00 82.81 100 TYR A CA 1
ATOM 783 C C . TYR A 1 100 ? -2.251 15.456 -6.775 1.00 82.81 100 TYR A C 1
ATOM 785 O O . TYR A 1 100 ? -2.249 15.466 -5.551 1.00 82.81 100 TYR A O 1
ATOM 793 N N . ASP A 1 101 ? -2.762 14.458 -7.490 1.00 86.12 101 ASP A N 1
ATOM 794 C CA . ASP A 1 101 ? -3.339 13.271 -6.886 1.00 86.12 101 ASP A CA 1
ATOM 795 C C . ASP A 1 101 ? -2.260 12.214 -6.667 1.00 86.12 101 ASP A C 1
ATOM 797 O O . ASP A 1 101 ? -1.485 11.888 -7.567 1.00 86.12 101 ASP A O 1
ATOM 801 N N . HIS A 1 102 ? -2.253 11.653 -5.463 1.00 87.25 102 HIS A N 1
ATOM 802 C CA . HIS A 1 102 ? -1.317 10.617 -5.058 1.00 87.25 102 HIS A CA 1
ATOM 803 C C . HIS A 1 102 ? -1.872 9.245 -5.442 1.00 87.25 102 HIS A C 1
ATOM 805 O O . HIS A 1 102 ? -2.711 8.673 -4.744 1.00 87.25 102 HIS A O 1
ATOM 811 N N . ALA A 1 103 ? -1.423 8.728 -6.581 1.00 87.06 103 ALA A N 1
ATOM 812 C CA . ALA A 1 103 ? -1.685 7.362 -7.005 1.00 87.06 103 ALA A CA 1
ATOM 813 C C . ALA A 1 103 ? -0.365 6.695 -7.384 1.00 87.06 103 ALA A C 1
ATOM 815 O O . ALA A 1 103 ? 0.405 7.240 -8.171 1.00 87.06 103 ALA A O 1
ATOM 816 N N . TYR A 1 104 ? -0.128 5.520 -6.817 1.00 87.12 104 TYR A N 1
ATOM 817 C CA . TYR A 1 104 ? 1.105 4.760 -6.972 1.00 87.12 104 TYR A CA 1
ATOM 818 C C . TYR A 1 104 ? 0.785 3.402 -7.579 1.00 87.12 104 TYR A C 1
ATOM 820 O O . TYR A 1 104 ? -0.297 2.865 -7.356 1.00 87.12 104 TYR A O 1
ATOM 828 N N . GLU A 1 105 ? 1.706 2.829 -8.342 1.00 86.69 105 GLU A N 1
ATOM 829 C CA . GLU A 1 105 ? 1.539 1.468 -8.849 1.00 86.69 105 GLU A CA 1
ATOM 830 C C . GLU A 1 105 ? 1.426 0.471 -7.686 1.00 86.69 105 GLU A C 1
ATOM 832 O O . GLU A 1 105 ? 2.078 0.625 -6.648 1.00 86.69 105 GLU A O 1
ATOM 837 N N . LEU A 1 106 ? 0.582 -0.552 -7.832 1.00 86.19 106 LEU A N 1
ATOM 838 C CA . LEU A 1 106 ? 0.414 -1.589 -6.817 1.00 86.19 106 LEU A CA 1
ATOM 839 C C . LEU A 1 106 ? 1.573 -2.595 -6.889 1.00 86.19 106 LEU A C 1
ATOM 841 O O . LEU A 1 106 ? 1.418 -3.732 -7.332 1.00 86.19 106 LEU A O 1
ATOM 845 N N . THR A 1 107 ? 2.744 -2.149 -6.448 1.00 86.25 107 THR A N 1
ATOM 846 C CA . THR A 1 107 ? 3.934 -2.981 -6.275 1.00 86.25 107 THR A CA 1
ATOM 847 C C . THR A 1 107 ? 3.804 -3.884 -5.047 1.00 86.25 107 THR A C 1
ATOM 849 O O . THR A 1 107 ? 2.902 -3.726 -4.218 1.00 86.25 107 THR A O 1
ATOM 852 N N . GLU A 1 108 ? 4.724 -4.837 -4.893 1.00 85.38 108 GLU A N 1
ATOM 853 C CA . GLU A 1 108 ? 4.753 -5.706 -3.714 1.00 85.38 108 GLU A CA 1
ATOM 854 C C . GLU A 1 108 ? 4.980 -4.895 -2.431 1.00 85.38 108 GLU A C 1
ATOM 856 O O . GLU A 1 108 ? 4.291 -5.110 -1.434 1.00 85.38 108 GLU A O 1
ATOM 861 N N . ALA A 1 109 ? 5.890 -3.919 -2.475 1.00 86.00 109 ALA A N 1
ATOM 862 C CA . ALA A 1 109 ? 6.141 -3.017 -1.357 1.00 86.00 109 ALA A CA 1
ATOM 863 C C . ALA A 1 109 ? 4.885 -2.211 -0.982 1.00 86.00 109 ALA A C 1
ATOM 865 O O . ALA A 1 109 ? 4.479 -2.199 0.182 1.00 86.00 109 ALA A O 1
ATOM 866 N N . ASN A 1 110 ? 4.207 -1.623 -1.974 1.00 87.50 110 ASN A N 1
ATOM 867 C CA . ASN A 1 110 ? 2.989 -0.843 -1.748 1.00 87.50 110 ASN A CA 1
ATOM 868 C C . ASN A 1 110 ? 1.824 -1.713 -1.249 1.00 87.50 110 ASN A C 1
ATOM 870 O O . ASN A 1 110 ? 1.047 -1.267 -0.402 1.00 87.50 110 ASN A O 1
ATOM 874 N N . SER A 1 111 ? 1.717 -2.969 -1.704 1.00 88.12 111 SER A N 1
ATOM 875 C CA . SER A 1 111 ? 0.722 -3.912 -1.171 1.00 88.12 111 SER A CA 1
ATOM 876 C C . SER A 1 111 ? 0.971 -4.227 0.303 1.00 88.12 111 SER A C 1
ATOM 878 O O . SER A 1 111 ? 0.025 -4.198 1.088 1.00 88.12 111 SER A O 1
ATOM 880 N N . ARG A 1 112 ? 2.230 -4.454 0.706 1.00 89.56 112 ARG A N 1
ATOM 881 C CA . ARG A 1 112 ? 2.578 -4.698 2.117 1.00 89.56 112 ARG A CA 1
ATOM 882 C C . ARG A 1 112 ? 2.253 -3.494 3.001 1.00 89.56 112 ARG A C 1
ATOM 884 O O . ARG A 1 112 ? 1.712 -3.675 4.087 1.00 89.56 112 ARG A O 1
ATOM 891 N N . ILE A 1 113 ? 2.538 -2.273 2.537 1.00 89.12 113 ILE A N 1
ATOM 892 C CA . ILE A 1 113 ? 2.178 -1.041 3.262 1.00 89.12 113 ILE A CA 1
ATOM 893 C C . ILE A 1 113 ? 0.660 -0.965 3.448 1.00 89.12 113 ILE A C 1
ATOM 895 O O . ILE A 1 113 ? 0.190 -0.740 4.561 1.00 89.12 113 ILE A O 1
ATOM 899 N N . HIS A 1 114 ? -0.115 -1.198 2.385 1.00 90.12 114 HIS A N 1
ATOM 900 C CA . HIS A 1 114 ? -1.574 -1.218 2.478 1.00 90.12 114 HIS A CA 1
ATOM 901 C C . HIS A 1 114 ? -2.068 -2.257 3.495 1.00 90.12 114 HIS A C 1
ATOM 903 O O . HIS A 1 114 ? -2.932 -1.958 4.312 1.00 90.12 114 HIS A O 1
ATOM 909 N N . GLU A 1 115 ? -1.535 -3.479 3.461 1.00 90.38 115 GLU A N 1
ATOM 910 C CA . GLU A 1 115 ? -1.899 -4.541 4.408 1.00 90.38 115 GLU A CA 1
ATOM 911 C C . GLU A 1 115 ? -1.588 -4.160 5.860 1.00 90.38 115 GLU A C 1
ATOM 913 O O . GLU A 1 115 ? -2.425 -4.374 6.733 1.00 90.38 115 GLU A O 1
ATOM 918 N N . GLN A 1 116 ? -0.433 -3.542 6.121 1.00 91.69 116 GLN A N 1
ATOM 919 C CA . GLN A 1 116 ? -0.085 -3.046 7.456 1.00 91.69 116 GLN A CA 1
ATOM 920 C C . GLN A 1 116 ? -1.034 -1.943 7.930 1.00 91.69 116 GLN A C 1
ATOM 922 O O . GLN A 1 116 ? -1.456 -1.950 9.085 1.00 91.69 116 GLN A O 1
ATOM 927 N N . VAL A 1 117 ? -1.412 -1.012 7.051 1.00 90.25 117 VAL A N 1
ATOM 928 C CA . VAL A 1 117 ? -2.372 0.042 7.407 1.00 90.25 117 VAL A CA 1
ATOM 929 C C . VAL A 1 117 ? -3.743 -0.546 7.738 1.00 90.25 117 VAL A C 1
ATOM 931 O O . VAL A 1 117 ? -4.339 -0.159 8.742 1.00 90.25 117 VAL A O 1
ATOM 934 N N . GLU A 1 118 ? -4.225 -1.518 6.964 1.00 89.19 118 GLU A N 1
ATOM 935 C CA . GLU A 1 118 ? -5.483 -2.215 7.262 1.00 89.19 118 GLU A CA 1
ATOM 936 C C . GLU A 1 118 ? -5.421 -2.994 8.586 1.00 89.19 118 GLU A C 1
ATOM 938 O O . GLU A 1 118 ? -6.376 -2.979 9.363 1.00 89.19 118 GLU A O 1
ATOM 943 N N . GLN A 1 119 ? -4.282 -3.614 8.907 1.00 93.06 119 GLN A N 1
ATOM 944 C CA . GLN A 1 119 ? -4.073 -4.242 10.216 1.00 93.06 119 GLN A CA 1
ATOM 945 C C . GLN A 1 119 ? -4.170 -3.227 11.359 1.00 93.06 119 GLN A C 1
ATOM 947 O O . GLN A 1 119 ? -4.881 -3.475 12.333 1.00 93.06 119 GLN A O 1
ATOM 952 N N . TYR A 1 120 ? -3.510 -2.072 11.237 1.00 93.25 120 TYR A N 1
ATOM 953 C CA . TYR A 1 120 ? -3.586 -1.026 12.259 1.00 93.25 120 TYR A CA 1
ATOM 954 C C . TYR A 1 120 ? -4.996 -0.449 12.402 1.00 93.25 120 TYR A C 1
ATOM 956 O O . TYR A 1 120 ? -5.435 -0.189 13.519 1.00 93.25 120 TYR A O 1
ATOM 964 N N . ARG A 1 121 ? -5.747 -0.310 11.306 1.00 91.12 121 ARG A N 1
ATOM 965 C CA . ARG A 1 121 ? -7.158 0.109 11.345 1.00 91.12 121 ARG A CA 1
ATOM 966 C C . ARG A 1 121 ? -8.027 -0.867 12.130 1.00 91.12 121 ARG A C 1
ATOM 968 O O . ARG A 1 121 ? -8.819 -0.437 12.965 1.00 91.12 121 ARG A O 1
ATOM 975 N N . ASN A 1 122 ? -7.840 -2.168 11.916 1.00 93.06 122 ASN A N 1
ATOM 976 C CA . ASN A 1 122 ? -8.557 -3.188 12.681 1.00 93.06 122 ASN A CA 1
ATOM 977 C C . ASN A 1 122 ? -8.199 -3.132 14.173 1.00 93.06 122 ASN A C 1
ATOM 979 O O . ASN A 1 122 ? -9.092 -3.186 15.013 1.00 93.06 122 ASN A O 1
ATOM 983 N N . GLN A 1 123 ? -6.920 -2.937 14.509 1.00 94.94 123 GLN A N 1
ATOM 984 C CA . GLN A 1 123 ? -6.492 -2.768 15.902 1.00 94.94 123 GLN A CA 1
ATOM 985 C C . GLN A 1 123 ? -7.102 -1.524 16.559 1.00 94.94 123 GLN A C 1
ATOM 987 O O . GLN A 1 123 ? -7.534 -1.597 17.707 1.00 94.94 123 GLN A O 1
ATOM 992 N N . ILE A 1 124 ? -7.163 -0.395 15.844 1.00 94.19 124 ILE A N 1
ATOM 993 C CA . ILE A 1 124 ? -7.812 0.830 16.335 1.00 94.19 124 ILE A CA 1
ATOM 994 C C . ILE A 1 124 ? -9.280 0.548 16.652 1.00 94.19 124 ILE A C 1
ATOM 996 O O . ILE A 1 124 ? -9.725 0.842 17.758 1.00 94.19 124 ILE A O 1
ATOM 1000 N N . LYS A 1 125 ? -10.001 -0.101 15.733 1.00 94.62 125 LYS A N 1
ATOM 1001 C CA . LYS A 1 125 ? -11.408 -0.457 15.931 1.00 94.62 125 LYS A CA 1
ATOM 1002 C C . LYS A 1 125 ? -11.615 -1.362 17.151 1.00 94.62 125 LYS A C 1
ATOM 1004 O O . LYS A 1 125 ? -12.494 -1.103 17.965 1.00 94.62 125 LYS A O 1
ATOM 1009 N N . GLU A 1 126 ? -10.781 -2.387 17.325 1.00 95.94 126 GLU A N 1
ATOM 1010 C CA . GLU A 1 126 ? -10.839 -3.255 18.511 1.00 95.94 126 GLU A CA 1
ATOM 1011 C C . GLU A 1 126 ? -10.590 -2.486 19.818 1.00 95.94 126 GLU A C 1
ATOM 1013 O O . GLU A 1 126 ? -11.171 -2.804 20.857 1.00 95.94 126 GLU A O 1
ATOM 1018 N N . ILE A 1 127 ? -9.696 -1.493 19.800 1.00 96.06 127 ILE A N 1
ATOM 1019 C CA . ILE A 1 127 ? -9.423 -0.640 20.962 1.00 96.06 127 ILE A CA 1
ATOM 1020 C C . ILE A 1 127 ? -10.625 0.260 21.258 1.00 96.06 127 ILE A C 1
ATOM 1022 O O . ILE A 1 127 ? -11.024 0.363 22.416 1.00 96.06 127 ILE A O 1
ATOM 1026 N N . GLU A 1 128 ? -11.225 0.873 20.239 1.00 95.94 128 GLU A N 1
ATOM 1027 C CA . GLU A 1 128 ? -12.430 1.699 20.380 1.00 95.94 128 GLU A CA 1
ATOM 1028 C C . GLU A 1 128 ? -13.602 0.894 20.960 1.00 95.94 128 GLU A C 1
ATOM 1030 O O . GLU A 1 128 ? -14.253 1.345 21.902 1.00 95.94 128 GLU A O 1
ATOM 1035 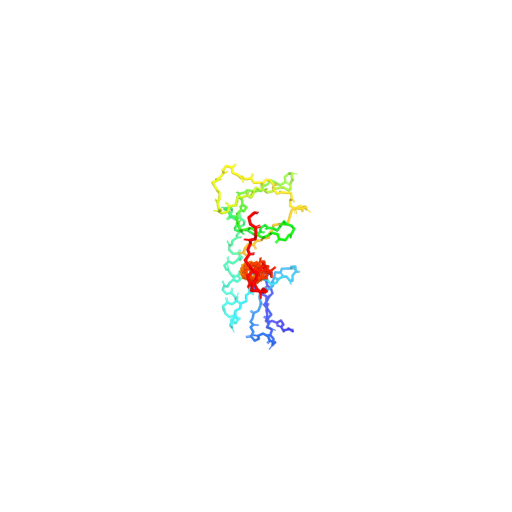N N . GLU A 1 129 ? -13.817 -0.335 20.481 1.00 94.69 129 GLU A N 1
ATOM 1036 C CA . GLU A 1 129 ? -14.838 -1.249 21.012 1.00 94.69 129 GLU A CA 1
ATOM 1037 C C . GLU A 1 129 ? -14.581 -1.603 22.488 1.00 94.69 129 GLU A C 1
ATOM 1039 O O . GLU A 1 129 ? -15.505 -1.596 23.307 1.00 94.69 129 GLU A O 1
ATOM 1044 N N . LYS A 1 130 ? -13.319 -1.849 22.870 1.00 93.12 130 LYS A N 1
ATOM 1045 C CA . LYS A 1 130 ? -12.939 -2.086 24.275 1.00 93.12 130 LYS A CA 1
ATOM 1046 C C . LYS A 1 130 ? -13.186 -0.860 25.148 1.00 93.12 130 LYS A C 1
ATOM 1048 O O . LYS A 1 130 ? -13.690 -1.011 26.258 1.00 93.12 130 LYS A O 1
ATOM 1053 N N . ILE A 1 131 ? -12.843 0.336 24.667 1.00 93.31 131 ILE A N 1
ATOM 1054 C CA . ILE A 1 131 ? -13.094 1.592 25.387 1.00 93.31 131 ILE A CA 1
ATOM 1055 C C . ILE A 1 131 ? -14.596 1.779 25.599 1.00 93.31 131 ILE A C 1
ATOM 1057 O O . ILE A 1 131 ? -15.006 2.028 26.730 1.00 93.31 131 ILE A O 1
ATOM 1061 N N . SER A 1 132 ? -15.409 1.596 24.555 1.00 91.69 132 SER A N 1
ATOM 1062 C CA . SER A 1 132 ? -16.870 1.677 24.661 1.00 91.69 132 SER A CA 1
ATOM 1063 C C . SER A 1 132 ? -17.399 0.707 25.717 1.00 91.69 132 SER A C 1
ATOM 1065 O O . SER A 1 132 ? -18.119 1.118 26.618 1.00 91.69 132 SER A O 1
ATOM 1067 N N . SER A 1 133 ? -16.958 -0.555 25.687 1.00 88.81 133 SER A N 1
ATOM 1068 C CA . SER A 1 133 ? -17.380 -1.550 26.678 1.00 88.81 133 SER A CA 1
ATOM 1069 C C . SER A 1 133 ? -16.970 -1.189 28.112 1.00 88.81 133 SER A C 1
ATOM 1071 O O . SER A 1 133 ? -17.730 -1.442 29.046 1.00 88.81 133 SER A O 1
ATOM 1073 N N . LEU A 1 134 ? -15.786 -0.601 28.314 1.00 88.38 134 LEU A N 1
ATOM 1074 C CA . LEU A 1 134 ? -15.340 -0.137 29.632 1.00 88.38 134 LEU A CA 1
ATOM 1075 C C . LEU A 1 134 ? -16.153 1.069 30.123 1.00 88.38 134 LEU A C 1
ATOM 1077 O O . LEU A 1 134 ? -16.468 1.144 31.310 1.00 88.38 134 LEU A O 1
ATOM 1081 N N . ILE A 1 135 ? -16.516 1.989 29.227 1.00 88.94 135 ILE A N 1
ATOM 1082 C CA . ILE A 1 135 ? -17.396 3.119 29.548 1.00 88.94 135 ILE A CA 1
ATOM 1083 C C . ILE A 1 135 ? -18.785 2.605 29.942 1.00 88.94 135 ILE A C 1
ATOM 1085 O O . ILE A 1 135 ? -19.275 2.981 31.003 1.00 88.94 135 ILE A O 1
ATOM 1089 N N . ASP A 1 136 ? -19.362 1.668 29.186 1.00 84.44 136 ASP A N 1
ATOM 1090 C CA . ASP A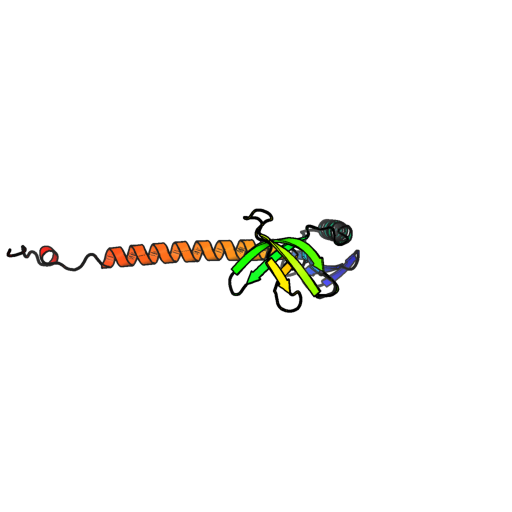 1 136 ? -20.665 1.059 29.498 1.00 84.44 136 ASP A CA 1
ATOM 1091 C C . ASP A 1 136 ? -20.671 0.371 30.877 1.00 84.44 136 ASP A C 1
ATOM 1093 O O . ASP A 1 136 ? -21.675 0.364 31.594 1.00 84.44 136 ASP A O 1
ATOM 1097 N N . GLN A 1 137 ? -19.537 -0.207 31.290 1.00 79.44 137 GLN A N 1
ATOM 1098 C CA . GLN A 1 137 ? -19.387 -0.776 32.633 1.00 79.44 137 GLN A CA 1
ATOM 1099 C C . GLN A 1 137 ? -19.391 0.295 33.730 1.00 79.44 137 GLN A C 1
ATOM 1101 O O . GLN A 1 137 ? -19.938 0.041 34.804 1.00 79.44 137 GLN A O 1
ATOM 1106 N N . LEU A 1 138 ? -18.812 1.472 33.474 1.00 77.94 138 LEU A N 1
ATOM 1107 C CA . LEU A 1 138 ? -18.822 2.613 34.397 1.00 77.94 138 LEU A CA 1
ATOM 1108 C C . LEU A 1 138 ? -20.174 3.339 34.427 1.00 77.94 138 LEU A C 1
ATOM 1110 O O . LEU A 1 138 ? -20.542 3.899 35.459 1.00 77.94 138 LEU A O 1
ATOM 1114 N N . GLU A 1 139 ? -20.939 3.311 33.333 1.00 65.62 139 GLU A N 1
ATOM 1115 C CA . GLU A 1 139 ? -22.287 3.891 33.268 1.00 65.62 139 GLU A CA 1
ATOM 1116 C C . GLU A 1 139 ? -23.320 3.154 34.130 1.00 65.62 139 GLU A C 1
ATOM 1118 O O . GLU A 1 139 ? -24.419 3.675 34.350 1.00 65.62 139 GLU A O 1
ATOM 1123 N N . LYS A 1 140 ? -22.964 2.003 34.718 1.00 63.75 140 LYS A N 1
ATOM 1124 C CA . LYS A 1 140 ? -23.675 1.441 35.875 1.00 63.75 140 LYS A CA 1
ATOM 1125 C C . LYS A 1 140 ? -23.477 2.364 37.077 1.00 63.75 140 LYS A C 1
ATOM 1127 O O . LYS A 1 140 ? -22.628 2.134 37.937 1.00 63.75 140 LYS A O 1
ATOM 1132 N N . ARG A 1 141 ? -24.245 3.454 37.087 1.00 64.44 141 ARG A N 1
ATOM 1133 C CA . ARG A 1 141 ? -24.211 4.482 38.122 1.00 64.44 141 ARG A CA 1
ATOM 1134 C C . ARG A 1 141 ? -24.390 3.843 39.492 1.00 64.44 141 ARG A C 1
ATOM 1136 O O . ARG A 1 141 ? -25.171 2.912 39.662 1.00 64.44 141 ARG A O 1
ATOM 1143 N N . ILE A 1 142 ? -23.715 4.428 40.475 1.00 67.94 142 ILE A N 1
ATOM 1144 C CA . ILE A 1 142 ? -24.140 4.323 41.865 1.00 67.94 142 ILE A CA 1
ATOM 1145 C C . ILE A 1 142 ? -25.582 4.842 41.915 1.00 67.94 142 ILE A C 1
ATOM 1147 O O . ILE A 1 142 ? -25.827 6.034 41.726 1.00 67.94 142 ILE A O 1
ATOM 1151 N N . ASP A 1 143 ? -26.528 3.933 42.099 1.00 65.44 143 ASP A N 1
ATOM 1152 C CA . ASP A 1 143 ? -27.945 4.228 42.245 1.00 65.44 143 ASP A CA 1
ATOM 1153 C C . ASP A 1 143 ? -28.369 4.059 43.714 1.00 65.44 143 ASP A C 1
ATOM 1155 O O . ASP A 1 143 ? -27.559 3.772 44.601 1.00 65.44 143 ASP A O 1
ATOM 1159 N N . LEU A 1 144 ? -29.654 4.260 44.001 1.00 61.19 144 LEU A N 1
ATOM 1160 C CA . LEU A 1 144 ? -30.185 4.08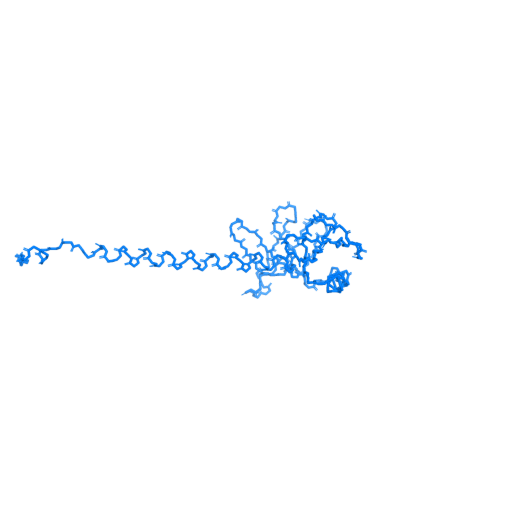5 45.355 1.00 61.19 144 LEU A CA 1
ATOM 1161 C C . LEU A 1 144 ? -29.952 2.657 45.881 1.00 61.19 144 LEU A C 1
ATOM 1163 O O . LEU A 1 144 ? -29.698 2.481 47.074 1.00 61.19 144 LEU A O 1
ATOM 1167 N N . SER A 1 145 ? -29.933 1.658 44.992 1.00 62.47 145 SER A N 1
ATOM 1168 C CA . SER A 1 145 ? -29.697 0.259 45.352 1.00 62.47 145 SER A CA 1
ATOM 1169 C C . SER A 1 145 ? -28.267 0.007 45.838 1.00 62.47 145 SER A C 1
ATOM 1171 O O . SER A 1 145 ? -28.085 -0.753 46.791 1.00 62.47 145 SER A O 1
ATOM 1173 N N . TYR A 1 146 ? -27.269 0.714 45.293 1.00 69.81 146 TYR A N 1
ATOM 1174 C CA . TYR A 1 146 ? -25.883 0.675 45.779 1.00 69.81 146 TYR A CA 1
ATOM 1175 C C . TYR A 1 146 ? -25.765 1.103 47.252 1.00 69.81 146 TYR A C 1
ATOM 1177 O O . TYR A 1 146 ? -24.935 0.579 47.993 1.00 69.81 146 TYR A O 1
ATOM 1185 N N . PHE A 1 147 ? -26.629 2.016 47.705 1.00 75.50 147 PHE A N 1
ATOM 1186 C CA . PHE A 1 147 ? -26.705 2.457 49.103 1.00 75.50 147 PHE A CA 1
ATOM 1187 C C . PHE A 1 147 ? -27.741 1.690 49.942 1.00 75.50 147 PHE A C 1
ATOM 1189 O O . PHE A 1 147 ? -27.991 2.056 51.090 1.00 75.50 147 PHE A O 1
ATOM 1196 N N . GLY A 1 148 ? -28.363 0.638 49.398 1.00 71.12 148 GLY A N 1
ATOM 1197 C CA . GLY A 1 148 ? -29.416 -0.121 50.082 1.00 71.12 148 GLY A CA 1
ATOM 1198 C C . GLY A 1 148 ? -30.727 0.653 50.271 1.00 71.12 148 GLY A C 1
ATOM 1199 O O . GLY A 1 148 ? -31.559 0.268 51.094 1.00 71.12 148 GLY A O 1
ATOM 1200 N N . LEU A 1 149 ? -30.925 1.741 49.528 1.00 68.88 149 LEU A N 1
ATOM 1201 C CA . LEU A 1 149 ? -32.124 2.567 49.567 1.00 68.88 149 LEU A CA 1
ATOM 1202 C C . LEU A 1 149 ? -33.090 2.110 48.465 1.00 68.88 149 LEU A C 1
ATOM 1204 O O . LEU A 1 149 ? -32.699 1.894 47.320 1.00 68.88 149 LEU A O 1
ATOM 1208 N N . LYS A 1 150 ? -34.372 1.947 48.803 1.00 64.88 150 LYS A N 1
ATOM 1209 C CA . LYS A 1 150 ? -35.429 1.736 47.803 1.00 64.88 150 LYS A CA 1
ATOM 1210 C C . LYS A 1 150 ? -35.885 3.084 47.256 1.00 64.88 150 LYS A C 1
ATOM 1212 O O . LYS A 1 150 ? -36.016 4.030 48.031 1.00 64.88 150 LYS A O 1
ATOM 1217 N N . GLU A 1 151 ? -36.171 3.147 45.956 1.00 55.94 151 GLU A N 1
ATOM 1218 C CA . GLU A 1 151 ? -36.884 4.278 45.357 1.00 55.94 151 GLU A CA 1
ATOM 1219 C C . GLU A 1 151 ? -38.191 4.518 46.125 1.00 55.94 151 GLU A C 1
ATOM 1221 O O . GLU A 1 151 ? -39.059 3.643 46.216 1.00 55.94 151 GLU A O 1
ATOM 1226 N N . LEU A 1 152 ? -38.285 5.691 46.752 1.00 61.25 152 LEU A N 1
ATOM 1227 C CA . LEU A 1 152 ? -39.546 6.226 47.240 1.00 61.25 152 LEU A CA 1
ATOM 1228 C C . LEU A 1 152 ? -40.235 6.838 46.020 1.00 61.25 152 LEU A C 1
ATOM 1230 O O . LEU A 1 152 ? -39.693 7.757 45.412 1.00 61.25 152 LEU A O 1
ATOM 1234 N N . TRP A 1 153 ? -41.357 6.220 45.664 1.00 57.00 153 TRP A N 1
ATOM 1235 C CA . TRP A 1 153 ? -42.232 6.517 44.532 1.00 57.00 153 TRP A CA 1
ATOM 1236 C C . TRP A 1 153 ? -42.548 8.003 44.360 1.00 57.00 153 TRP A C 1
ATOM 1238 O O . TRP A 1 153 ? -42.804 8.672 45.389 1.00 57.00 153 TRP A O 1
#

Secondary structure (DSSP, 8-state):
-EEEEEETTEEEEEETTTTEEEEE-TTS-EEEEESSHHHHHHHHHHHHH--S-SSEEEEEEETTEEEEEEEEEEETTTTEEEEEETTS-GGGPEEEETTTSEEEE--HHHHHHHHHHHHHHHHHHHHHHHHHHHHHHHTS---TGGGTPPP--

Sequence (153 aa):
MIQVGIVKGYTILYDEKRKLFILEDADGNEVASGATQNEVEAKAEKLSKQAFNFPIPALKVTGLDLSKGRVTSFNADTKSAYFAYDDKRYGSHQKLRLKYDHAYELTEANSRIHEQVEQYRNQIKEIEEKISSLIDQLEKRIDLSYFGLKELW

Radius of gyration: 25.0 Å; chains: 1; bounding box: 68×32×73 Å

Organism: NCBI:txid412755

pLDDT: mean 83.32, std 10.69, range [51.34, 96.06]